Protein AF-A0A528CUN7-F1 (afdb_monomer)

Mean predicted aligned error: 4.31 Å

Solvent-accessible surface area (backbone atoms only — not comparable to full-atom values): 6600 Å² total; per-residue (Å²): 109,64,75,58,43,53,56,37,40,78,72,69,40,45,79,35,89,52,63,81,77,83,49,74,76,52,39,62,80,78,91,68,67,56,57,94,93,36,83,53,47,68,55,68,76,71,41,65,88,50,63,84,41,92,92,55,86,88,78,78,74,57,48,76,78,46,76,37,68,58,88,94,42,63,42,27,40,31,26,37,41,91,92,38,84,47,78,47,78,36,92,71,82,85,88,82,85,68,98,117

Secondary structure (DSSP, 8-state):
-HHHHHHHHHTT--B-S-TTSS---SB-PPP-SEETTEE--HIIIIIGGGTT-TT-----SEEEEEEEEETTEEEEEEEEETTEEEEEE-SS----S---

Sequence (100 aa):
LDAFRDAAEELGIPRTEDFNGGTNEGSGYFEVNQRKGVRWNTSKAFLRGVLRRPNLRVVTGAEAEKLDFDGACVTGVVFRMGGLVHR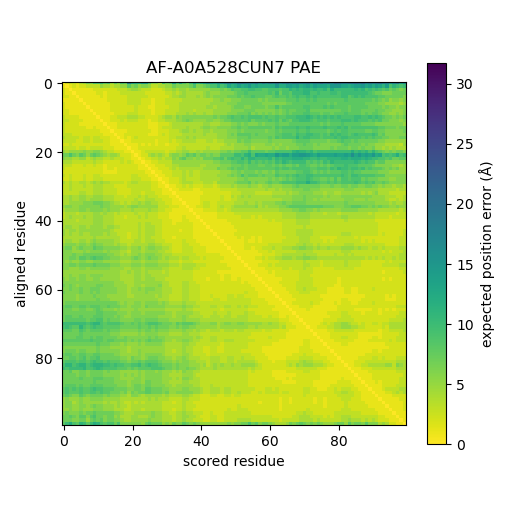ARAGETILAAGAI

Radius of gyration: 22.54 Å; Cα contacts (8 Å, |Δi|>4): 108; chains: 1; bounding box: 46×32×58 Å

Nearest PDB structures (foldseek):
  8rpf-assembly1_A  TM=9.001E-01  e=1.073E-02  Sphingobacterium daejeonense
  5bul-assembly1_A  TM=9.792E-01  e=9.480E-02  Streptomyces
  4c3y-assembly2_H  TM=9.355E-01  e=4.412E-01  Rhodococcus erythropolis
  4c3x-assembly2_F  TM=9.394E-01  e=5.700E-01  Rhodococcus erythropolis
  5utx-assembly1_A  TM=7.172E-01  e=5.700E-01  Vibrio vulnificus CMCP6

Foldseek 3Di:
DVVV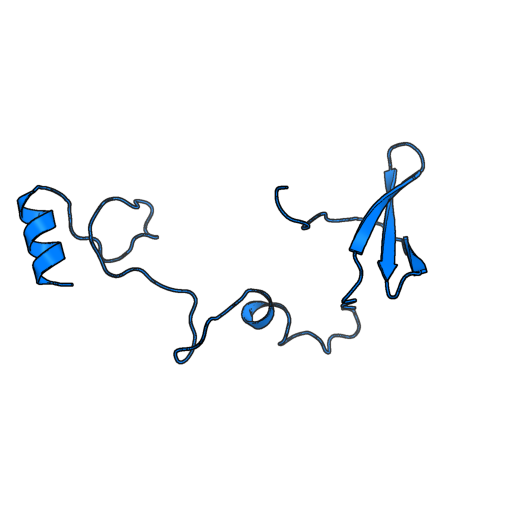LVVCVVVVFADDDDCPPPHVTHDYDDDACDDPNHHNDPCNVPNPVCVPPPPDDDDPQWAFDDFDDDVPATQWTWTDHPNDIDTDGDNDDDDPPDPD

Structure (mmCIF, N/CA/C/O backbone):
data_AF-A0A528CUN7-F1
#
_entry.id   AF-A0A528CUN7-F1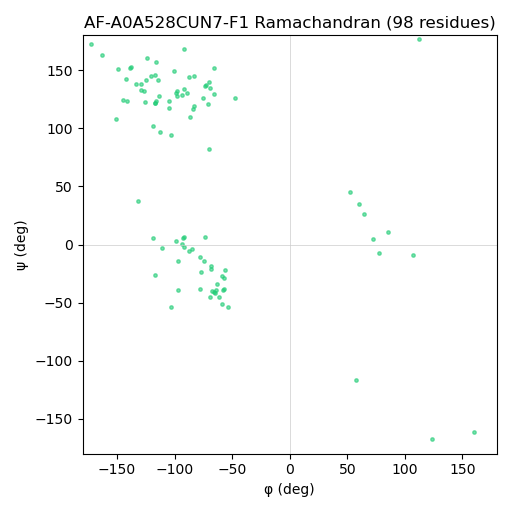
#
loop_
_atom_site.group_PDB
_atom_site.id
_atom_site.type_symbol
_atom_site.label_atom_id
_atom_site.label_alt_id
_atom_site.label_comp_id
_atom_site.label_asym_id
_atom_site.label_entity_id
_atom_site.label_seq_id
_atom_site.pdbx_PDB_ins_code
_atom_site.Cartn_x
_atom_site.Cartn_y
_atom_site.Cartn_z
_atom_site.occupancy
_atom_site.B_iso_or_equiv
_atom_site.auth_seq_id
_atom_site.auth_comp_id
_atom_site.auth_asym_id
_atom_site.auth_atom_id
_atom_site.pdbx_PDB_model_num
ATOM 1 N N . LEU A 1 1 ? 10.481 -3.447 -29.072 1.00 77.50 1 LEU A N 1
ATOM 2 C CA . LEU A 1 1 ? 11.037 -2.356 -28.241 1.00 77.50 1 LEU A CA 1
ATOM 3 C C . LEU A 1 1 ? 12.424 -1.961 -28.728 1.00 77.50 1 LEU A C 1
ATOM 5 O O . LEU A 1 1 ? 12.742 -0.786 -28.673 1.00 77.50 1 LEU A O 1
ATOM 9 N N . ASP A 1 2 ? 13.205 -2.908 -29.244 1.00 88.62 2 ASP A N 1
ATOM 10 C CA . ASP A 1 2 ? 14.606 -2.697 -29.634 1.00 88.62 2 ASP A CA 1
ATOM 11 C C . ASP A 1 2 ? 14.791 -1.511 -30.594 1.00 88.62 2 ASP A C 1
ATOM 13 O O . ASP A 1 2 ? 15.429 -0.543 -30.208 1.00 88.62 2 ASP A O 1
ATOM 17 N N . ALA A 1 3 ? 14.073 -1.471 -31.722 1.00 94.31 3 ALA A N 1
ATOM 18 C CA . ALA A 1 3 ? 14.131 -0.339 -32.661 1.00 94.31 3 ALA A CA 1
ATOM 19 C C . ALA A 1 3 ? 13.790 1.037 -32.040 1.00 94.31 3 ALA A C 1
ATOM 21 O O . ALA A 1 3 ? 14.272 2.066 -32.500 1.00 94.31 3 ALA A O 1
ATOM 22 N N . PHE A 1 4 ? 12.958 1.076 -30.992 1.00 93.69 4 PHE A N 1
ATOM 23 C CA . PHE A 1 4 ? 12.637 2.321 -30.285 1.00 93.69 4 PHE A CA 1
ATOM 24 C C . PHE A 1 4 ? 13.762 2.739 -29.329 1.00 93.69 4 PHE A C 1
ATOM 26 O O . PHE A 1 4 ? 14.056 3.924 -29.216 1.00 93.69 4 PHE A O 1
ATOM 33 N N . ARG A 1 5 ? 14.404 1.774 -28.656 1.00 94.19 5 ARG A N 1
ATOM 34 C CA . ARG A 1 5 ? 15.590 2.027 -27.819 1.00 94.19 5 ARG A CA 1
ATOM 35 C C . ARG A 1 5 ? 16.771 2.488 -28.668 1.00 94.19 5 ARG A C 1
ATOM 37 O O . ARG A 1 5 ? 17.457 3.415 -28.262 1.00 94.19 5 ARG A O 1
ATOM 44 N N . ASP A 1 6 ? 16.958 1.883 -29.841 1.00 95.50 6 ASP A N 1
ATOM 45 C CA . ASP A 1 6 ? 17.996 2.273 -30.800 1.00 95.50 6 ASP A CA 1
ATOM 46 C C . ASP A 1 6 ? 17.817 3.744 -31.221 1.00 95.50 6 ASP A C 1
ATOM 48 O O . ASP A 1 6 ? 18.728 4.550 -31.060 1.00 95.50 6 ASP A O 1
ATOM 52 N N . ALA A 1 7 ? 16.608 4.133 -31.642 1.00 96.31 7 ALA A N 1
ATOM 53 C CA . ALA A 1 7 ? 16.310 5.520 -32.008 1.00 96.31 7 ALA A CA 1
ATOM 54 C C . ALA A 1 7 ? 16.447 6.511 -30.831 1.00 96.31 7 ALA A C 1
ATOM 56 O O . ALA A 1 7 ? 16.830 7.663 -31.025 1.00 96.31 7 ALA A O 1
ATOM 57 N N . ALA A 1 8 ? 16.127 6.092 -29.601 1.00 96.38 8 ALA A N 1
ATOM 58 C CA . ALA A 1 8 ? 16.301 6.928 -28.412 1.00 96.38 8 ALA A CA 1
ATOM 59 C C . ALA A 1 8 ? 17.789 7.178 -28.106 1.00 96.38 8 ALA A C 1
ATOM 61 O O . ALA A 1 8 ? 18.173 8.302 -27.781 1.00 96.38 8 ALA A O 1
ATOM 62 N N . GLU A 1 9 ? 18.626 6.152 -28.265 1.00 96.38 9 GLU A N 1
ATOM 63 C CA . GLU A 1 9 ? 20.078 6.242 -28.101 1.00 96.38 9 GLU A CA 1
ATOM 64 C C . GLU A 1 9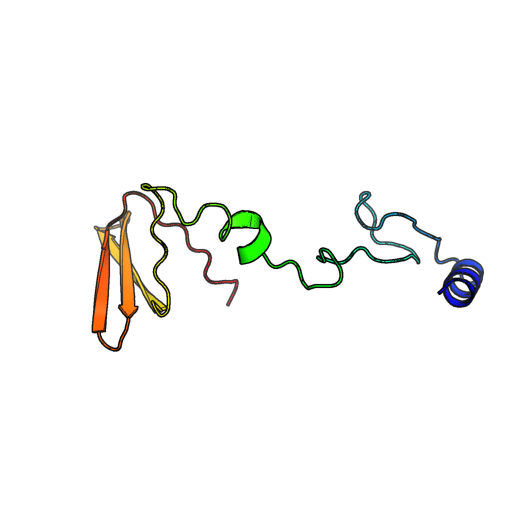 ? 20.719 7.169 -29.144 1.00 96.38 9 GLU A C 1
ATOM 66 O O . GLU A 1 9 ? 21.569 7.982 -28.783 1.00 96.38 9 GLU A O 1
ATOM 71 N N . GLU A 1 10 ? 20.253 7.144 -30.400 1.00 97.50 10 GLU A N 1
ATOM 72 C CA . GLU A 1 10 ? 20.674 8.094 -31.447 1.00 97.50 10 GLU A CA 1
ATOM 73 C C . GLU A 1 10 ? 20.394 9.564 -31.077 1.00 97.50 10 GLU A C 1
ATOM 75 O O . GLU A 1 10 ? 21.104 10.467 -31.521 1.00 97.50 10 GLU A O 1
ATOM 80 N N . LEU A 1 11 ? 19.389 9.813 -30.229 1.00 97.38 11 LEU A N 1
ATOM 81 C CA . LEU A 1 11 ? 19.047 11.136 -29.695 1.00 97.38 11 LEU A CA 1
ATOM 82 C C . LEU A 1 11 ? 19.723 11.446 -28.347 1.00 97.38 11 LEU A C 1
ATOM 84 O O . LEU A 1 11 ? 19.444 12.485 -27.747 1.00 97.38 11 LEU A O 1
ATOM 88 N N . GLY A 1 12 ? 20.609 10.570 -27.866 1.00 96.56 12 GLY A N 1
ATOM 89 C CA . GLY A 1 12 ? 21.353 10.743 -26.619 1.00 96.56 12 GLY A CA 1
ATOM 90 C C . GLY A 1 12 ? 20.622 10.278 -25.357 1.00 96.56 12 GLY A C 1
ATOM 91 O O . GLY A 1 12 ? 21.100 10.550 -24.259 1.00 96.56 12 GLY A O 1
ATOM 92 N N . ILE A 1 13 ? 19.492 9.573 -25.479 1.00 96.62 13 ILE A N 1
ATOM 93 C CA . ILE A 1 13 ? 18.801 8.955 -24.338 1.00 96.62 13 ILE A CA 1
ATOM 94 C C . ILE A 1 13 ? 19.420 7.568 -24.103 1.00 96.62 13 ILE A C 1
ATOM 96 O O . ILE A 1 13 ? 19.202 6.664 -24.914 1.00 96.62 13 ILE A O 1
ATOM 100 N N . PRO A 1 14 ? 20.177 7.354 -23.011 1.00 94.31 14 PRO A N 1
ATOM 101 C CA . PRO A 1 14 ? 20.940 6.125 -22.822 1.00 94.31 14 PRO A CA 1
ATOM 102 C C . PRO A 1 14 ? 20.030 4.905 -22.659 1.00 94.31 14 PRO A C 1
ATOM 104 O O . PRO A 1 14 ? 18.912 4.993 -22.145 1.00 94.31 14 PRO A O 1
ATOM 107 N N . ARG A 1 15 ? 20.514 3.726 -23.048 1.00 94.06 15 ARG A N 1
ATOM 108 C CA . ARG A 1 15 ? 19.863 2.468 -22.668 1.00 94.06 15 ARG A CA 1
ATOM 109 C C . ARG A 1 15 ? 20.052 2.216 -21.177 1.00 94.06 15 ARG A C 1
ATOM 111 O O . ARG A 1 15 ? 21.146 2.391 -20.650 1.00 94.06 15 ARG A O 1
ATOM 118 N N . THR A 1 16 ? 19.009 1.721 -20.525 1.00 93.56 16 THR A N 1
ATOM 119 C CA . THR A 1 16 ? 19.101 1.170 -19.173 1.00 93.56 16 THR A CA 1
ATOM 120 C C . THR A 1 16 ? 18.564 -0.253 -19.150 1.00 93.56 16 THR A C 1
ATOM 122 O O . THR A 1 16 ? 17.596 -0.582 -19.842 1.00 93.56 16 THR A O 1
ATOM 125 N N . GLU A 1 17 ? 19.236 -1.099 -18.380 1.00 91.81 17 GLU A N 1
ATOM 126 C CA . GLU A 1 17 ? 18.798 -2.462 -18.077 1.00 91.81 17 GLU A CA 1
ATOM 127 C C . GLU A 1 17 ? 18.066 -2.524 -16.728 1.00 91.81 17 GLU A C 1
ATOM 129 O O . GLU A 1 17 ? 17.384 -3.506 -16.449 1.00 91.81 17 GLU A O 1
ATOM 134 N N . ASP A 1 18 ? 18.174 -1.474 -15.904 1.00 93.19 18 ASP A N 1
ATOM 135 C CA . ASP A 1 18 ? 17.565 -1.418 -14.578 1.00 93.19 18 ASP A CA 1
ATOM 136 C C . ASP A 1 18 ? 17.226 0.025 -14.174 1.00 93.19 18 ASP A C 1
ATOM 138 O O . ASP A 1 18 ? 18.096 0.832 -13.842 1.00 93.19 18 ASP A O 1
ATOM 142 N N . PHE A 1 19 ? 15.932 0.344 -14.163 1.00 94.38 19 PHE A N 1
ATOM 143 C CA . PHE A 1 19 ? 15.422 1.637 -13.694 1.00 94.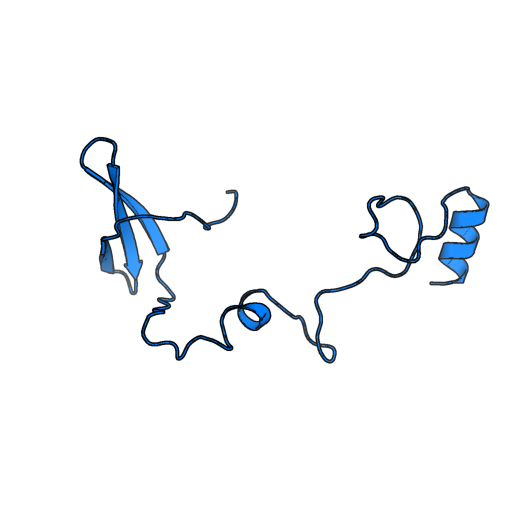38 19 PHE A CA 1
ATOM 144 C C . PHE A 1 19 ? 15.450 1.781 -12.160 1.00 94.38 19 PHE A C 1
ATOM 146 O O . PHE A 1 19 ? 15.314 2.885 -11.635 1.00 94.38 19 PHE A O 1
ATOM 153 N N . ASN A 1 20 ? 15.638 0.686 -11.421 1.00 94.50 20 ASN A N 1
ATOM 154 C CA . ASN A 1 20 ? 15.682 0.671 -9.960 1.00 94.50 20 ASN A CA 1
ATOM 155 C C . ASN A 1 20 ? 17.113 0.824 -9.404 1.00 94.50 20 ASN A C 1
ATOM 157 O O . ASN A 1 20 ? 17.287 0.921 -8.189 1.00 94.50 20 ASN A O 1
ATOM 161 N N . GLY A 1 21 ? 18.131 0.915 -10.269 1.00 91.81 21 GLY A N 1
ATOM 162 C CA . GLY A 1 21 ? 19.551 1.023 -9.905 1.00 91.81 21 GLY A CA 1
ATOM 163 C C . GLY A 1 21 ? 20.004 2.384 -9.352 1.00 91.81 21 GLY A C 1
ATOM 164 O O . GLY A 1 21 ? 21.197 2.599 -9.151 1.00 91.81 21 GLY A O 1
ATOM 165 N N . GLY A 1 22 ? 19.078 3.318 -9.112 1.00 90.75 22 GLY A N 1
ATOM 166 C CA . GLY A 1 22 ? 19.360 4.643 -8.540 1.00 90.75 22 GLY A CA 1
ATOM 167 C C . GLY A 1 22 ? 19.272 5.810 -9.527 1.00 90.75 22 GLY A C 1
ATOM 168 O O . GLY A 1 22 ? 19.257 6.962 -9.098 1.00 90.75 22 GLY A O 1
ATOM 169 N N . THR A 1 23 ? 19.130 5.536 -10.825 1.00 90.06 23 THR A N 1
ATOM 170 C CA . THR A 1 23 ? 18.715 6.516 -11.837 1.00 90.06 23 THR A CA 1
ATOM 171 C C . THR A 1 23 ? 17.558 5.954 -12.655 1.00 90.06 23 THR A C 1
ATOM 173 O O . THR A 1 23 ? 17.560 4.781 -13.017 1.00 90.06 23 THR A O 1
ATOM 176 N N . ASN A 1 24 ? 16.565 6.799 -12.933 1.00 93.31 24 ASN A N 1
ATOM 177 C CA . ASN A 1 24 ? 15.427 6.456 -13.791 1.00 93.31 24 ASN A CA 1
ATOM 178 C C . ASN A 1 24 ? 15.598 6.990 -15.224 1.00 93.31 24 ASN A C 1
ATOM 180 O O . ASN A 1 24 ? 14.683 6.870 -16.036 1.00 93.31 24 ASN A O 1
ATOM 184 N N . GLU A 1 25 ? 16.733 7.622 -15.532 1.00 93.62 25 GLU A N 1
ATOM 185 C CA . GLU A 1 25 ? 17.017 8.137 -16.868 1.00 93.62 25 GLU A CA 1
ATOM 186 C C . GLU A 1 25 ? 17.311 6.993 -17.848 1.00 93.62 25 GLU A C 1
ATOM 188 O O . GLU A 1 25 ? 18.054 6.063 -17.533 1.00 93.62 25 GLU A O 1
ATOM 193 N N . GLY A 1 26 ? 16.750 7.087 -19.055 1.00 94.31 26 GLY A N 1
ATOM 194 C CA . GLY A 1 26 ? 17.081 6.207 -20.170 1.00 94.31 26 GLY A CA 1
ATOM 195 C C . GLY A 1 26 ? 15.895 5.453 -20.768 1.00 94.31 26 GLY A C 1
ATOM 196 O O . GLY A 1 26 ? 14.729 5.756 -20.513 1.00 94.31 26 GLY A O 1
ATOM 197 N N . SER A 1 27 ? 16.208 4.460 -21.602 1.00 95.69 27 SER A N 1
ATOM 198 C CA . SER A 1 27 ? 15.243 3.607 -22.300 1.00 95.69 27 SER A CA 1
ATOM 199 C C . SER A 1 27 ? 15.517 2.113 -22.070 1.00 95.69 27 SER A C 1
ATOM 201 O O . SER A 1 27 ? 16.640 1.619 -22.210 1.00 95.69 27 SER A O 1
ATOM 203 N N . GLY A 1 28 ? 14.476 1.355 -21.728 1.00 93.31 28 GLY A N 1
ATOM 204 C CA . GLY A 1 28 ? 14.613 -0.036 -21.296 1.00 93.31 28 GLY A CA 1
ATOM 205 C C . GLY A 1 28 ? 13.273 -0.741 -21.130 1.00 93.31 28 GLY A C 1
ATOM 206 O O . GLY A 1 28 ? 12.212 -0.118 -21.212 1.00 93.31 28 GLY A O 1
ATOM 207 N N . TYR A 1 29 ? 13.321 -2.051 -20.897 1.00 91.31 29 TYR A N 1
ATOM 208 C CA . TYR A 1 29 ? 12.146 -2.790 -20.439 1.00 91.31 29 TYR A CA 1
ATOM 209 C C . TYR A 1 29 ? 1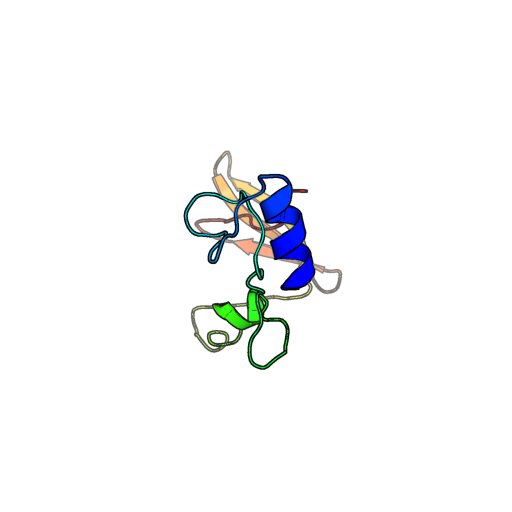1.884 -2.446 -18.972 1.00 91.31 29 TYR A C 1
ATOM 211 O O . TYR A 1 29 ? 12.809 -2.391 -18.169 1.00 91.31 29 TYR A O 1
ATOM 219 N N . PHE A 1 30 ? 10.619 -2.217 -18.624 1.00 90.00 30 PHE A N 1
ATOM 220 C CA . PHE A 1 30 ? 10.240 -1.893 -17.255 1.00 90.00 30 PHE A CA 1
ATOM 221 C C . PHE A 1 30 ? 9.739 -3.139 -16.527 1.00 90.00 30 PHE A C 1
ATOM 223 O O . PHE A 1 30 ? 8.895 -3.881 -17.044 1.00 90.00 30 PHE A O 1
ATOM 230 N N . GLU A 1 31 ? 10.235 -3.361 -15.314 1.00 91.88 31 GLU A N 1
ATOM 231 C CA . GLU A 1 31 ? 9.747 -4.435 -14.461 1.00 91.88 31 GLU A CA 1
ATOM 232 C C . GLU A 1 31 ? 8.331 -4.129 -13.975 1.00 91.88 31 GLU A C 1
ATOM 234 O O . GLU A 1 31 ? 8.007 -3.030 -13.527 1.00 91.88 31 GLU A O 1
ATOM 239 N N . VAL A 1 32 ? 7.458 -5.129 -14.034 1.00 94.25 32 VAL A N 1
ATOM 240 C CA . VAL A 1 32 ? 6.074 -4.991 -13.582 1.00 94.25 32 VAL A CA 1
ATOM 241 C C . VAL A 1 32 ? 5.793 -5.931 -12.422 1.00 94.25 32 VAL A C 1
ATOM 243 O O . VAL A 1 32 ? 6.273 -7.063 -12.374 1.00 94.25 32 VAL A O 1
ATOM 246 N N . ASN A 1 33 ? 4.934 -5.486 -11.503 1.00 96.88 33 ASN A N 1
ATOM 247 C CA . ASN A 1 33 ? 4.451 -6.302 -10.392 1.00 96.88 33 ASN A CA 1
ATOM 248 C C . ASN A 1 33 ? 3.505 -7.409 -10.891 1.00 96.88 33 ASN A C 1
ATOM 250 O O . ASN A 1 33 ? 2.272 -7.291 -10.852 1.00 96.88 33 ASN A O 1
ATOM 254 N N . GLN A 1 34 ? 4.094 -8.509 -11.361 1.00 97.38 34 GLN A N 1
ATOM 255 C CA . GLN A 1 34 ? 3.392 -9.672 -11.889 1.00 97.38 34 GLN A CA 1
ATOM 256 C C . GLN A 1 34 ? 4.012 -10.986 -11.416 1.00 97.38 34 GLN A C 1
ATOM 258 O O . GLN A 1 34 ? 5.208 -11.092 -11.168 1.00 97.38 34 GLN A O 1
ATOM 263 N N . ARG A 1 35 ? 3.191 -12.034 -11.349 1.00 95.56 35 ARG A N 1
ATOM 264 C CA . ARG A 1 35 ? 3.652 -13.404 -11.108 1.00 95.56 35 ARG A CA 1
ATOM 265 C C . ARG A 1 35 ? 2.829 -14.357 -11.961 1.00 95.56 35 ARG A C 1
ATOM 267 O O . ARG A 1 35 ? 1.605 -14.364 -11.850 1.00 95.56 35 ARG A O 1
ATOM 274 N N . LYS A 1 36 ? 3.498 -15.156 -12.802 1.00 94.94 36 LYS A N 1
ATOM 275 C CA . LYS A 1 36 ? 2.861 -16.078 -13.768 1.00 94.94 36 LYS A CA 1
ATOM 276 C C . LYS A 1 36 ? 1.823 -15.378 -14.666 1.00 94.94 36 LYS A C 1
ATOM 278 O O . LYS A 1 36 ? 0.707 -15.861 -14.814 1.00 94.94 36 LYS A O 1
ATOM 283 N N . GLY A 1 37 ? 2.168 -14.201 -15.194 1.00 95.12 37 GLY A N 1
ATOM 284 C CA . GLY A 1 37 ? 1.301 -13.425 -16.094 1.00 95.12 37 GLY A CA 1
ATOM 285 C C . GLY A 1 37 ? 0.096 -12.746 -15.428 1.00 95.12 37 GLY A C 1
ATOM 286 O O . GLY A 1 37 ? -0.724 -12.149 -16.114 1.00 95.12 37 GLY A O 1
ATOM 287 N N . VAL A 1 38 ? -0.032 -12.809 -14.097 1.00 96.44 38 VAL A N 1
ATOM 288 C CA . VAL A 1 38 ? -1.139 -12.186 -13.357 1.00 96.44 38 VAL A CA 1
ATOM 289 C C . VAL A 1 38 ? -0.615 -11.062 -12.472 1.00 96.44 38 VAL A C 1
ATOM 291 O O . VAL A 1 38 ? 0.412 -11.219 -11.807 1.00 96.44 38 VAL A O 1
ATOM 294 N N . ARG A 1 39 ? -1.376 -9.960 -12.377 1.00 97.38 39 ARG A N 1
ATOM 295 C CA . ARG A 1 39 ? -1.113 -8.855 -11.440 1.00 97.38 39 ARG A CA 1
ATOM 296 C C . ARG A 1 39 ? -0.826 -9.373 -10.027 1.00 97.38 39 ARG A C 1
ATOM 298 O O . ARG A 1 39 ? -1.654 -10.080 -9.423 1.00 97.38 39 ARG A O 1
ATOM 305 N N . TRP A 1 40 ? 0.314 -8.955 -9.486 1.00 97.62 40 TRP A N 1
ATOM 306 C CA . TRP A 1 40 ? 0.768 -9.261 -8.136 1.00 97.62 40 TRP A CA 1
ATOM 307 C C . TRP A 1 40 ? 0.559 -8.043 -7.229 1.00 97.62 40 TRP A C 1
ATOM 309 O O . TRP A 1 40 ? 1.359 -7.119 -7.214 1.00 97.62 40 TRP A O 1
ATOM 319 N N . ASN A 1 41 ? -0.575 -8.002 -6.522 1.00 97.50 41 ASN A N 1
ATOM 320 C CA . ASN A 1 41 ? -0.918 -6.889 -5.629 1.00 97.50 41 ASN A CA 1
ATOM 321 C C . ASN A 1 41 ? -0.437 -7.130 -4.187 1.00 97.50 41 ASN A C 1
ATOM 323 O O . ASN A 1 41 ? -0.105 -8.254 -3.808 1.00 97.50 41 ASN A O 1
ATOM 327 N N . THR A 1 42 ? -0.480 -6.085 -3.362 1.00 97.31 42 THR A N 1
ATOM 328 C CA . THR A 1 42 ? -0.005 -6.089 -1.969 1.00 97.31 42 THR A CA 1
ATOM 329 C C . THR A 1 42 ? -0.705 -7.145 -1.108 1.00 97.31 42 THR A C 1
ATOM 331 O O . THR A 1 42 ? -0.058 -7.842 -0.331 1.00 97.31 42 THR A O 1
ATOM 334 N N . SER A 1 43 ? -2.016 -7.355 -1.297 1.00 97.06 43 SER A N 1
ATOM 335 C CA . SER A 1 43 ? -2.763 -8.408 -0.590 1.00 97.06 43 SER A CA 1
ATOM 336 C C . SER A 1 43 ? -2.227 -9.807 -0.916 1.00 97.06 43 SER A C 1
ATOM 338 O O . SER A 1 43 ? -2.023 -10.613 -0.010 1.00 97.06 43 SER A O 1
ATOM 340 N N . LYS A 1 44 ? -1.957 -10.109 -2.194 1.00 96.75 44 LYS A N 1
ATOM 341 C CA . LYS A 1 44 ? -1.353 -11.389 -2.602 1.00 96.75 44 LYS A CA 1
ATOM 342 C C . LYS A 1 44 ? 0.064 -11.552 -2.058 1.00 96.75 44 LYS A C 1
ATOM 344 O O . LYS A 1 44 ? 0.397 -12.647 -1.617 1.00 96.75 44 LYS A O 1
ATOM 349 N N . ALA A 1 45 ? 0.861 -10.486 -2.101 1.00 97.19 45 ALA A N 1
ATOM 350 C CA . ALA A 1 45 ? 2.262 -10.507 -1.699 1.00 97.19 45 ALA A CA 1
ATOM 351 C C . ALA A 1 45 ? 2.444 -10.685 -0.184 1.00 97.19 45 ALA A C 1
ATOM 353 O O . ALA A 1 45 ? 3.244 -11.516 0.233 1.00 97.19 45 ALA A O 1
ATOM 354 N N . PHE A 1 46 ? 1.679 -9.949 0.626 1.00 97.38 46 PHE A N 1
ATOM 355 C CA . PHE A 1 46 ? 1.950 -9.817 2.061 1.00 97.38 46 PHE A CA 1
ATOM 356 C C . PHE A 1 46 ? 0.851 -10.366 2.972 1.00 97.38 46 PHE A C 1
ATOM 358 O O . PHE A 1 46 ? 1.149 -10.760 4.095 1.00 97.38 46 PHE A O 1
ATOM 365 N N . LEU A 1 47 ? -0.411 -10.413 2.524 1.00 97.81 47 LEU A N 1
ATOM 366 C CA . LEU A 1 47 ? -1.542 -10.719 3.408 1.00 97.81 47 LEU A CA 1
ATOM 367 C C . LEU A 1 47 ? -2.071 -12.148 3.254 1.00 97.81 47 LEU A C 1
ATOM 369 O O . LEU A 1 47 ? -2.179 -12.882 4.233 1.00 97.81 47 LEU A O 1
ATOM 373 N N . ARG A 1 48 ? -2.407 -12.572 2.030 1.00 96.44 48 ARG A N 1
ATOM 374 C CA . ARG A 1 48 ? -3.140 -13.831 1.782 1.00 96.44 48 ARG A CA 1
ATOM 375 C C . ARG A 1 48 ? -2.439 -15.060 2.356 1.00 96.44 48 ARG A C 1
ATOM 377 O O . ARG A 1 48 ? -3.109 -15.938 2.888 1.00 96.44 48 ARG A O 1
ATOM 384 N N . GLY A 1 49 ? -1.108 -15.106 2.278 1.00 97.12 49 GLY A N 1
ATOM 385 C CA . GLY A 1 49 ? -0.311 -16.221 2.797 1.00 97.12 49 GLY A CA 1
ATOM 386 C C . GLY A 1 49 ? -0.314 -16.345 4.324 1.00 97.12 49 GLY A C 1
ATOM 387 O O . GLY A 1 49 ? 0.004 -17.409 4.842 1.00 97.12 49 GLY A O 1
ATOM 388 N N . VAL A 1 50 ? -0.691 -15.288 5.051 1.00 98.06 50 VAL A N 1
ATOM 389 C CA . VAL A 1 50 ? -0.602 -15.221 6.519 1.00 98.06 50 VAL A CA 1
ATOM 390 C C . VAL A 1 50 ? -1.954 -15.029 7.213 1.00 98.06 50 VAL A C 1
ATOM 392 O O . VAL A 1 50 ? -1.993 -14.923 8.434 1.00 98.06 50 VAL A O 1
ATOM 395 N N . LEU A 1 51 ? -3.071 -15.058 6.474 1.00 97.81 51 LEU A N 1
ATOM 396 C CA . LEU A 1 51 ? -4.431 -14.862 7.011 1.00 97.81 51 LEU A CA 1
ATOM 397 C C . LEU A 1 51 ? -4.824 -15.832 8.136 1.00 97.81 51 LEU A C 1
ATOM 399 O O . LEU A 1 51 ? -5.732 -15.535 8.900 1.00 97.81 51 LEU A O 1
ATOM 403 N N . ARG A 1 52 ? -4.171 -16.996 8.230 1.00 96.94 52 ARG A N 1
ATOM 404 C CA . ARG A 1 52 ? -4.458 -18.013 9.256 1.00 96.94 52 ARG A CA 1
ATOM 405 C C . ARG A 1 52 ? -3.736 -17.775 10.585 1.00 96.94 52 ARG A C 1
ATOM 407 O O . ARG A 1 52 ? -3.922 -18.561 11.510 1.00 96.94 52 ARG A O 1
ATOM 414 N N . ARG A 1 53 ? -2.873 -16.759 10.687 1.00 98.44 53 ARG A N 1
ATOM 415 C CA . ARG A 1 53 ? -2.143 -16.478 11.929 1.00 98.44 53 ARG A CA 1
ATOM 416 C C . ARG A 1 53 ? -3.128 -16.050 13.030 1.00 98.44 53 ARG A C 1
ATOM 418 O O . ARG A 1 53 ? -3.910 -15.135 12.792 1.00 98.44 53 ARG A O 1
ATOM 425 N N . PRO A 1 54 ? -3.077 -16.644 14.236 1.00 98.06 54 PRO A N 1
ATOM 426 C CA . PRO A 1 54 ? -4.064 -16.380 15.289 1.00 98.06 54 PRO A CA 1
ATOM 427 C C . PRO A 1 54 ? -3.983 -14.956 15.857 1.00 98.06 54 PRO A C 1
ATOM 429 O O . PRO A 1 54 ? -4.951 -14.457 16.419 1.00 98.06 54 PRO A O 1
ATOM 432 N N . ASN A 1 55 ? -2.840 -14.287 15.697 1.00 98.12 55 ASN A N 1
ATOM 433 C CA . ASN A 1 55 ? -2.614 -12.910 16.128 1.00 98.12 55 ASN A CA 1
ATOM 434 C C . ASN A 1 55 ? -2.921 -11.864 15.039 1.00 98.12 55 ASN A C 1
ATOM 436 O O . ASN A 1 55 ? -2.630 -10.688 15.238 1.00 98.12 55 ASN A O 1
ATOM 440 N N . LEU A 1 56 ? -3.480 -12.269 13.893 1.00 98.19 56 LEU A N 1
ATOM 441 C CA . LEU A 1 56 ? -3.883 -11.368 12.816 1.00 98.19 56 LEU A CA 1
ATOM 442 C C . LEU A 1 56 ? -5.394 -11.452 12.606 1.00 98.19 56 LEU A C 1
ATOM 444 O O . LEU A 1 56 ? -5.929 -12.502 12.262 1.00 98.19 56 LEU A O 1
ATOM 448 N N . ARG A 1 57 ? 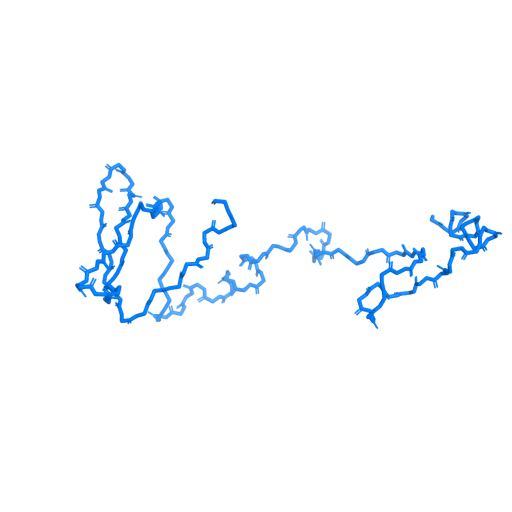-6.076 -10.312 12.733 1.00 97.44 57 ARG A N 1
ATOM 449 C CA . ARG A 1 57 ? -7.492 -10.183 12.388 1.00 97.44 57 ARG A CA 1
ATOM 450 C C . ARG A 1 57 ? -7.658 -9.184 11.255 1.00 97.44 57 ARG A C 1
ATOM 452 O O . ARG A 1 57 ? -7.292 -8.024 11.397 1.00 97.44 57 ARG A O 1
ATOM 459 N N . VAL A 1 58 ? -8.245 -9.638 10.151 1.00 97.25 58 VAL A N 1
ATOM 460 C CA . VAL A 1 58 ? -8.621 -8.785 9.019 1.00 97.25 58 VAL A CA 1
ATOM 461 C C . VAL A 1 58 ? -10.127 -8.593 9.043 1.00 97.25 58 VAL A C 1
ATOM 463 O O . VAL A 1 58 ? -10.876 -9.568 9.019 1.00 97.25 58 VAL A O 1
ATOM 466 N N . VAL A 1 59 ? -10.560 -7.338 9.076 1.00 96.50 59 VAL A N 1
ATOM 467 C CA . VAL A 1 59 ? -11.968 -6.957 8.969 1.00 96.50 59 VAL A CA 1
ATOM 468 C C . VAL A 1 59 ? -12.134 -6.205 7.653 1.00 96.50 59 VAL A C 1
ATOM 470 O O . VAL A 1 59 ? -11.367 -5.292 7.362 1.00 96.50 59 VAL A O 1
ATOM 473 N N . THR A 1 60 ? -13.089 -6.627 6.828 1.00 97.25 60 THR A N 1
ATOM 474 C CA . THR A 1 60 ? -13.362 -6.027 5.509 1.00 97.25 60 THR A CA 1
ATOM 475 C C . THR A 1 60 ? -14.751 -5.407 5.499 1.00 97.25 60 THR A C 1
ATOM 477 O O . THR A 1 60 ? -15.588 -5.787 6.315 1.00 97.25 60 THR A O 1
ATOM 480 N N . GLY A 1 61 ? -14.993 -4.439 4.610 1.00 97.56 61 GLY A N 1
ATOM 481 C CA . GLY A 1 61 ? -16.231 -3.649 4.649 1.00 97.56 61 GLY A CA 1
ATOM 482 C C . GLY A 1 61 ? -16.353 -2.798 5.919 1.00 97.56 61 GLY A C 1
ATOM 483 O O . GLY A 1 61 ? -17.464 -2.527 6.362 1.00 97.56 61 GLY A O 1
ATOM 484 N N . ALA A 1 62 ? -15.211 -2.445 6.518 1.00 98.19 62 ALA A N 1
ATOM 485 C CA . ALA A 1 62 ? -15.084 -1.639 7.722 1.00 98.19 62 ALA A CA 1
ATOM 486 C C . ALA A 1 62 ? -14.438 -0.296 7.359 1.00 98.19 62 ALA A C 1
ATOM 488 O O . ALA A 1 62 ? -13.219 -0.209 7.220 1.00 98.19 62 ALA A O 1
ATOM 489 N N . GLU A 1 63 ? -15.257 0.729 7.160 1.00 98.19 63 GLU A N 1
ATOM 49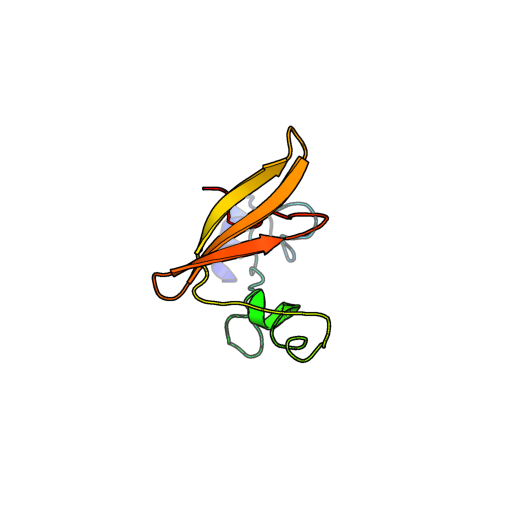0 C CA . GLU A 1 63 ? -14.803 2.079 6.830 1.00 98.19 63 GLU A CA 1
ATOM 491 C C . GLU A 1 63 ? -14.431 2.820 8.115 1.00 98.19 63 GLU A C 1
ATOM 493 O O . GLU A 1 63 ? -15.279 3.012 8.985 1.00 98.19 63 GLU A O 1
ATOM 498 N N . ALA A 1 64 ? -13.162 3.197 8.270 1.00 97.81 64 ALA A N 1
ATOM 499 C CA . ALA A 1 64 ? -12.720 3.992 9.411 1.00 97.81 64 ALA A CA 1
ATOM 500 C C . ALA A 1 64 ? -13.264 5.423 9.284 1.00 97.81 64 ALA A C 1
ATOM 502 O O . ALA A 1 64 ? -12.968 6.106 8.310 1.00 97.81 64 ALA 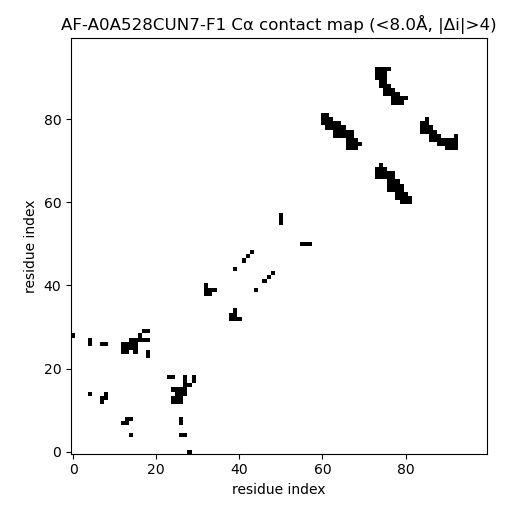A O 1
ATOM 503 N N . GLU A 1 65 ? -14.042 5.878 10.267 1.00 97.62 65 GLU A N 1
ATOM 504 C CA . GLU A 1 65 ? -14.679 7.203 10.240 1.00 97.62 65 GLU A CA 1
ATOM 505 C C . GLU A 1 65 ? -13.872 8.243 11.023 1.00 97.62 65 GLU A C 1
ATOM 507 O O . GLU A 1 65 ? -13.788 9.402 10.625 1.00 97.62 65 GLU A O 1
ATOM 512 N N . LYS A 1 66 ? -13.305 7.848 12.171 1.00 97.56 66 LYS A N 1
ATOM 513 C CA . LYS A 1 66 ? -12.508 8.729 13.036 1.00 97.56 66 LYS A CA 1
ATOM 514 C C . LYS A 1 66 ? -11.664 7.946 14.037 1.00 97.56 66 LYS A C 1
ATOM 516 O O . LYS A 1 66 ? -11.943 6.785 14.336 1.00 97.56 66 LYS A O 1
ATOM 521 N N . LEU A 1 67 ? -10.670 8.620 14.601 1.00 98.19 67 LEU A N 1
ATOM 522 C CA . LEU A 1 67 ? -9.904 8.135 15.746 1.00 98.19 67 LEU A CA 1
ATOM 523 C C . LEU A 1 67 ? -10.640 8.439 17.060 1.00 98.19 67 LEU A C 1
ATOM 525 O O . LEU A 1 67 ? -11.277 9.487 17.188 1.00 98.19 67 LEU A O 1
ATOM 529 N N . ASP A 1 68 ? -10.529 7.534 18.031 1.00 97.62 68 ASP A N 1
ATOM 530 C CA . ASP A 1 68 ? -10.944 7.785 19.415 1.00 97.62 68 ASP A CA 1
ATOM 531 C C . ASP A 1 68 ? -9.741 8.313 20.215 1.00 97.62 68 ASP A C 1
ATOM 533 O O . ASP A 1 68 ? -8.645 7.750 20.147 1.00 97.62 68 ASP A O 1
ATOM 537 N N . PHE A 1 69 ? -9.952 9.375 20.997 1.00 97.69 69 PHE A N 1
ATOM 538 C CA . PHE A 1 69 ? -8.915 10.043 21.787 1.00 97.69 69 PHE A CA 1
ATOM 539 C C . PHE A 1 69 ? -9.236 10.032 23.283 1.00 97.69 69 PHE A C 1
ATOM 541 O O . PHE A 1 69 ? -10.392 10.185 23.679 1.00 97.69 69 PHE A O 1
ATOM 548 N N . ASP A 1 70 ? -8.190 9.919 24.097 1.00 96.88 70 ASP A N 1
ATOM 549 C CA . ASP A 1 70 ? -8.169 10.280 25.513 1.00 96.88 70 ASP A CA 1
ATOM 550 C C . ASP A 1 70 ? -7.124 11.391 25.704 1.00 96.88 70 ASP A C 1
ATOM 552 O O . ASP A 1 70 ? -5.913 11.161 25.628 1.00 96.88 70 ASP A O 1
ATOM 556 N N . GLY A 1 71 ? -7.596 12.634 25.822 1.00 96.88 71 GLY A N 1
ATOM 557 C CA . GLY A 1 71 ? -6.744 13.819 25.736 1.00 96.88 71 GLY A CA 1
ATOM 558 C C . GLY A 1 71 ? -5.982 13.870 24.407 1.00 96.88 71 GLY A C 1
ATOM 559 O O . GLY A 1 71 ? -6.584 13.960 23.340 1.00 96.88 71 GLY A O 1
ATOM 560 N N . ALA A 1 72 ? -4.651 13.807 24.478 1.00 96.50 72 ALA A N 1
ATOM 561 C CA . ALA A 1 72 ? -3.765 13.789 23.311 1.00 96.50 72 ALA A CA 1
ATOM 562 C C . ALA A 1 72 ? -3.392 12.368 22.836 1.00 96.50 72 ALA A C 1
ATOM 564 O O . ALA A 1 72 ? -2.631 12.221 21.881 1.00 96.50 72 ALA A O 1
ATOM 565 N N . CYS A 1 73 ? -3.892 11.320 23.497 1.00 97.56 73 CYS A N 1
ATOM 566 C CA . CYS A 1 73 ? -3.563 9.934 23.183 1.00 97.56 73 CYS A CA 1
ATOM 567 C C . CYS A 1 73 ? -4.642 9.300 22.298 1.00 97.56 73 CYS A C 1
ATOM 569 O O . CYS A 1 73 ? -5.822 9.317 22.648 1.00 97.56 73 CYS A O 1
ATOM 571 N N . VAL A 1 74 ? -4.250 8.702 21.169 1.00 98.31 74 VAL A N 1
ATOM 572 C CA . VAL A 1 74 ? -5.156 7.873 20.361 1.00 98.31 74 VAL A CA 1
ATOM 573 C C . VAL A 1 74 ? -5.353 6.535 21.065 1.00 98.31 74 VAL A C 1
ATOM 575 O O . VAL A 1 74 ? -4.390 5.829 21.348 1.00 98.31 74 VAL A O 1
ATOM 578 N N . THR A 1 75 ? -6.605 6.162 21.308 1.00 98.00 75 THR A N 1
ATOM 579 C CA . THR A 1 75 ? -6.968 4.924 22.019 1.00 98.00 75 THR A CA 1
ATOM 580 C C . THR A 1 75 ? -7.637 3.888 21.121 1.00 98.00 75 THR A C 1
ATOM 582 O O . THR A 1 75 ? -7.940 2.775 21.565 1.00 98.00 75 THR A O 1
ATOM 585 N N . GLY A 1 76 ? -7.875 4.228 19.852 1.00 97.88 76 GLY A N 1
ATOM 586 C CA . GLY A 1 76 ? -8.496 3.329 18.896 1.00 97.88 76 GLY A CA 1
ATOM 587 C C . GLY A 1 76 ? -9.110 4.023 17.687 1.00 97.88 76 GLY A C 1
ATOM 588 O O . GLY A 1 76 ? -8.817 5.178 17.377 1.00 97.88 76 GLY A O 1
ATOM 589 N N . VAL A 1 77 ? -9.998 3.293 17.017 1.00 98.31 77 VAL A N 1
ATOM 590 C CA . VAL A 1 77 ? -10.705 3.734 15.812 1.00 98.31 77 VAL A CA 1
ATOM 591 C C . VAL A 1 77 ? -12.196 3.428 15.911 1.00 98.31 77 VAL A C 1
ATOM 593 O O . VAL A 1 77 ? -12.608 2.343 16.343 1.00 98.31 77 VAL A O 1
ATOM 596 N N . VAL A 1 78 ? -13.002 4.387 15.467 1.00 98.38 78 VAL A N 1
ATOM 597 C CA . VAL A 1 78 ? -14.426 4.218 15.186 1.00 98.38 78 VAL A CA 1
ATOM 598 C C . VAL A 1 78 ? -14.577 3.892 13.707 1.00 98.38 78 VAL A C 1
ATOM 600 O O . VAL A 1 78 ? -14.045 4.605 12.855 1.00 98.38 78 VAL A O 1
ATOM 603 N N . PHE A 1 79 ? -15.299 2.821 13.393 1.00 98.25 79 PHE A N 1
ATOM 604 C CA . PHE A 1 79 ? -15.509 2.390 12.015 1.00 98.25 79 PHE A CA 1
ATOM 605 C C . PHE A 1 79 ? -16.945 1.936 11.772 1.00 98.25 79 PHE A C 1
ATOM 607 O O . PHE A 1 79 ? -17.615 1.434 12.676 1.00 98.25 79 PHE A O 1
ATOM 614 N N . ARG A 1 80 ? -17.413 2.075 10.533 1.00 98.44 80 ARG A N 1
ATOM 615 C CA . ARG A 1 80 ? -18.721 1.598 10.092 1.00 98.44 80 ARG A CA 1
ATOM 616 C C . ARG A 1 80 ? -18.584 0.268 9.375 1.00 98.44 80 ARG A C 1
ATOM 618 O O . ARG A 1 80 ? -17.779 0.130 8.462 1.00 98.44 80 ARG A O 1
ATOM 625 N N . MET A 1 81 ? -19.393 -0.710 9.765 1.00 98.06 81 MET A N 1
ATOM 626 C CA . MET A 1 81 ? -19.438 -2.026 9.129 1.00 98.06 81 MET A CA 1
ATOM 627 C C . MET A 1 81 ? -20.869 -2.552 9.135 1.00 98.06 81 MET A C 1
ATOM 629 O O . MET A 1 81 ? -21.508 -2.629 10.186 1.00 98.06 81 MET A O 1
ATOM 633 N N . GLY A 1 82 ? -21.381 -2.898 7.950 1.00 96.38 82 GLY A N 1
ATOM 634 C CA . GLY A 1 82 ? -22.767 -3.351 7.790 1.00 96.38 82 GLY A CA 1
ATOM 635 C C . GLY A 1 82 ? -23.800 -2.307 8.233 1.00 96.38 82 GLY A C 1
ATOM 636 O O . GLY A 1 82 ? -24.811 -2.661 8.825 1.00 96.38 82 GLY A O 1
ATOM 637 N N . GLY A 1 83 ? -23.514 -1.015 8.027 1.00 96.94 83 GLY A N 1
ATOM 638 C CA . GLY A 1 83 ? -24.383 0.096 8.441 1.00 96.94 83 GLY A CA 1
ATOM 639 C C . GLY A 1 83 ? -24.336 0.445 9.934 1.00 96.94 83 GLY A C 1
ATOM 640 O O . GLY A 1 83 ? -24.890 1.469 10.327 1.00 96.94 83 GLY A O 1
ATOM 641 N N . LEU A 1 84 ? -23.646 -0.351 10.753 1.00 98.06 84 LEU A N 1
ATOM 642 C CA . LEU A 1 84 ? -23.506 -0.136 12.193 1.00 98.06 84 LEU A CA 1
ATOM 643 C C . LEU A 1 84 ? -22.152 0.486 12.531 1.00 98.06 84 LEU A C 1
ATOM 645 O O . LEU A 1 84 ? -21.155 0.221 11.860 1.00 98.06 84 LEU A O 1
ATOM 649 N N . VAL A 1 85 ? -22.124 1.284 13.598 1.00 98.25 85 VAL A N 1
ATOM 650 C CA . VAL A 1 85 ? -20.902 1.892 14.136 1.00 98.25 85 VAL A CA 1
ATOM 651 C C . VAL A 1 85 ? -20.275 0.959 15.167 1.00 98.25 85 VAL A C 1
ATOM 653 O O . VAL A 1 85 ? -20.937 0.509 16.102 1.00 98.25 85 VAL A O 1
ATOM 656 N N . HIS A 1 86 ? -18.980 0.711 15.014 1.00 98.19 86 HIS A N 1
ATOM 657 C CA . HIS A 1 86 ? -18.164 -0.143 15.870 1.00 98.19 86 HIS A CA 1
ATOM 658 C C . HIS A 1 86 ? -16.961 0.635 16.402 1.00 98.19 86 HIS A C 1
ATOM 660 O O . HIS A 1 86 ? -16.560 1.655 15.841 1.00 98.19 86 HIS A O 1
ATOM 666 N N . ARG A 1 87 ? -16.360 0.128 17.482 1.00 98.06 87 ARG A N 1
ATOM 667 C CA . ARG A 1 87 ? -15.125 0.667 18.062 1.00 98.06 87 ARG A CA 1
ATOM 668 C C . ARG A 1 87 ? -14.103 -0.438 18.264 1.00 98.06 87 ARG A C 1
ATOM 670 O O . ARG A 1 87 ? -14.427 -1.480 18.834 1.00 98.06 87 ARG A O 1
ATOM 677 N N . ALA A 1 88 ? -12.867 -0.189 17.854 1.00 97.69 88 ALA A N 1
ATOM 678 C CA . ALA A 1 88 ? -11.723 -1.028 18.185 1.00 97.69 88 ALA A CA 1
ATOM 679 C C . ALA A 1 88 ? -10.736 -0.218 19.024 1.00 97.69 88 ALA A C 1
ATOM 681 O O . ALA A 1 88 ? -10.287 0.834 18.581 1.00 97.69 88 ALA A O 1
ATOM 682 N N . ARG A 1 89 ? -10.396 -0.716 20.219 1.00 97.94 89 ARG A N 1
ATOM 683 C CA . ARG A 1 89 ? -9.347 -0.127 21.059 1.00 97.94 89 ARG A CA 1
ATOM 684 C C . ARG A 1 89 ? -7.985 -0.698 20.690 1.00 97.94 89 ARG A C 1
ATOM 686 O O . ARG A 1 89 ? -7.885 -1.890 20.395 1.00 97.94 89 ARG A O 1
ATOM 693 N N . ALA A 1 90 ? -6.956 0.133 20.754 1.00 97.19 90 ALA A N 1
ATOM 694 C CA . ALA A 1 90 ? -5.579 -0.256 20.491 1.00 97.19 90 ALA A CA 1
ATOM 695 C C . ALA A 1 90 ? -4.609 0.584 21.333 1.00 97.19 90 ALA A C 1
ATOM 697 O O . ALA A 1 90 ? -4.909 1.727 21.664 1.00 97.19 90 ALA A O 1
ATOM 698 N N . GLY A 1 91 ? -3.450 0.009 21.672 1.00 96.69 91 GLY A N 1
ATOM 699 C CA . GLY A 1 91 ? -2.354 0.757 22.306 1.00 96.69 91 GLY A CA 1
ATOM 700 C C . GLY A 1 91 ? -1.569 1.626 21.318 1.00 96.69 91 GLY A C 1
ATOM 701 O O . GLY A 1 91 ? -0.971 2.616 21.713 1.00 96.69 91 GLY A O 1
ATOM 702 N N . GLU A 1 92 ? -1.606 1.276 20.033 1.00 97.25 92 GLU A N 1
ATOM 703 C CA . GLU A 1 92 ? -1.033 2.044 18.930 1.00 97.25 92 GLU A CA 1
ATOM 704 C C . GLU A 1 92 ? -1.968 1.931 17.722 1.00 97.25 92 GLU A C 1
ATOM 706 O O . GLU A 1 92 ? -2.558 0.874 17.482 1.00 97.25 92 GLU A O 1
ATOM 711 N N . THR A 1 93 ? -2.123 3.019 16.966 1.00 97.38 93 THR A N 1
ATOM 712 C CA . THR A 1 93 ? -2.948 3.053 15.752 1.00 97.38 93 THR A CA 1
ATOM 713 C C . THR A 1 93 ? -2.120 3.561 14.579 1.00 97.38 93 THR A C 1
ATOM 715 O O . THR A 1 93 ? -1.601 4.672 14.624 1.00 97.38 93 THR A O 1
ATOM 718 N N . ILE A 1 94 ? -2.032 2.761 13.513 1.00 97.62 94 ILE A N 1
ATOM 719 C CA . ILE A 1 94 ? -1.321 3.114 12.279 1.00 97.62 94 ILE A CA 1
ATOM 720 C C . ILE A 1 94 ? -2.353 3.458 11.204 1.00 97.62 94 ILE A C 1
ATOM 722 O O . ILE A 1 94 ? -3.139 2.600 10.795 1.00 97.62 94 ILE A O 1
ATOM 726 N N . LEU A 1 95 ? -2.341 4.704 10.727 1.00 97.06 95 LEU A N 1
ATOM 727 C CA . LEU A 1 95 ? -3.152 5.117 9.584 1.00 97.06 95 LEU A CA 1
ATOM 728 C C . LEU A 1 95 ? -2.439 4.766 8.277 1.00 97.06 95 LEU A C 1
ATOM 730 O O . LEU A 1 95 ? -1.355 5.260 7.987 1.00 97.06 95 LEU A O 1
ATOM 734 N N . ALA A 1 96 ? -3.086 3.922 7.478 1.00 97.25 96 ALA A N 1
ATOM 735 C CA . ALA A 1 96 ? -2.636 3.522 6.146 1.00 97.25 96 ALA A CA 1
ATOM 736 C C . ALA A 1 96 ? -3.786 3.630 5.125 1.00 97.25 96 ALA A C 1
ATOM 738 O O . ALA A 1 96 ? -3.947 2.770 4.261 1.00 97.25 96 ALA A O 1
ATOM 739 N N . ALA A 1 97 ? -4.623 4.666 5.269 1.00 96.38 97 ALA A N 1
ATOM 740 C CA . ALA A 1 97 ? -5.840 4.871 4.474 1.00 96.38 97 ALA A CA 1
ATOM 741 C C . ALA A 1 97 ? -5.581 5.435 3.063 1.00 96.38 97 ALA A C 1
ATOM 743 O O . ALA A 1 97 ? -6.478 5.425 2.227 1.00 96.38 97 ALA A O 1
ATOM 744 N N . GLY A 1 98 ? -4.353 5.873 2.781 1.00 96.38 98 GLY A N 1
ATOM 745 C CA . GLY A 1 98 ? -4.003 6.591 1.556 1.00 96.38 98 GLY A CA 1
ATOM 746 C C . GLY A 1 98 ? -3.634 8.042 1.851 1.00 96.38 98 GLY A C 1
ATOM 747 O O . GLY A 1 98 ? -3.644 8.471 3.001 1.00 96.38 98 GLY A O 1
ATOM 748 N N . ALA A 1 99 ? -3.239 8.772 0.810 1.00 97.06 99 ALA A N 1
ATOM 749 C CA . ALA A 1 99 ? -2.777 10.157 0.922 1.00 97.06 99 ALA A CA 1
ATOM 750 C C . ALA A 1 99 ? -3.905 11.204 0.846 1.00 97.06 99 ALA A C 1
ATOM 752 O O . ALA A 1 99 ? -3.623 12.392 0.978 1.00 97.06 99 ALA A O 1
ATOM 753 N N . ILE A 1 100 ? -5.141 10.772 0.576 1.00 92.31 100 ILE A N 1
ATOM 754 C CA . ILE A 1 100 ? -6.322 11.616 0.342 1.00 92.31 100 ILE A CA 1
ATOM 755 C C . ILE A 1 100 ? -7.364 11.285 1.402 1.00 92.31 100 ILE A C 1
ATOM 757 O O . ILE A 1 100 ? -7.543 10.071 1.652 1.00 92.31 100 ILE A O 1
#

pLDDT: mean 96.05, std 2.86, range [77.5, 98.44]